Protein AF-A0A353CEG6-F1 (afdb_monomer_lite)

Radius of gyration: 16.93 Å; chains: 1; bounding box: 41×52×32 Å

pLDDT: mean 86.16, std 9.59, range [50.5, 94.5]

Foldseek 3Di:
DDDPDPDDPDDQFDADWDWDDPDPFKIKIWGGHNDDVLVVVCVVPPPCSVVDFDWDWDADPVVRDIDIDGDDNTDMDMGGD

Sequence (81 aa):
KELALPKLPALNRENRAWLQMQSPNKLYFYWSIRNNPFQRLNRALGTESSKYTFVLKLIDLKRDSEQYHAVEPEGNWWFNV

Secondary structure (DSSP, 8-state):
-------PPPPPP-SEEEEEEEETTEEEEEEE-SS-HHHHHHHHHGGGGGG--EEEEEEETTTTEEEEEEE-SEEEEEEE-

Structure (mmCIF, N/CA/C/O backbone):
data_AF-A0A353CEG6-F1
#
_entry.id   AF-A0A353CEG6-F1
#
loop_
_atom_site.group_PDB
_atom_site.id
_atom_site.type_symbol
_atom_site.label_atom_id
_atom_site.label_alt_id
_atom_site.label_comp_id
_atom_site.label_asym_id
_atom_site.label_entity_id
_atom_site.label_seq_id
_atom_site.pdbx_PDB_ins_code
_atom_site.Cartn_x
_atom_site.Cartn_y
_atom_site.Cartn_z
_atom_site.occupancy
_atom_site.B_iso_or_equiv
_atom_site.auth_seq_id
_atom_site.auth_comp_id
_atom_site.auth_asym_id
_atom_site.auth_atom_id
_atom_site.pdbx_PDB_model_num
ATOM 1 N N . LYS A 1 1 ? 22.369 32.927 5.657 1.00 50.84 1 LYS A N 1
ATOM 2 C CA . LYS A 1 1 ? 21.410 32.825 4.530 1.00 50.84 1 LYS A CA 1
ATOM 3 C C . LYS A 1 1 ? 21.187 31.341 4.276 1.00 50.84 1 LYS A C 1
ATOM 5 O O . LYS A 1 1 ? 22.020 30.728 3.626 1.00 50.84 1 LYS A O 1
ATOM 10 N N . GLU A 1 2 ? 20.157 30.752 4.878 1.00 50.50 2 GLU A N 1
ATOM 11 C CA . GLU A 1 2 ? 19.779 29.364 4.592 1.00 50.50 2 GLU A CA 1
ATOM 12 C C . GLU A 1 2 ? 19.188 29.303 3.181 1.00 50.50 2 GLU A C 1
ATOM 14 O O . GLU A 1 2 ? 18.305 30.088 2.832 1.00 50.50 2 GLU A O 1
ATOM 19 N N . LEU A 1 3 ? 19.737 28.427 2.343 1.00 56.28 3 LEU A N 1
ATOM 20 C CA . LEU A 1 3 ? 19.209 28.140 1.015 1.00 56.28 3 LEU A CA 1
ATOM 21 C C . LEU A 1 3 ? 17.879 27.410 1.214 1.00 56.28 3 LEU A C 1
ATOM 23 O O . LEU A 1 3 ? 17.866 26.276 1.688 1.00 56.28 3 LEU A O 1
ATOM 27 N N . ALA A 1 4 ? 16.765 28.072 0.902 1.00 66.88 4 ALA A N 1
ATOM 28 C CA . ALA A 1 4 ? 15.451 27.447 0.946 1.00 66.88 4 ALA A CA 1
ATOM 29 C C . ALA A 1 4 ? 15.455 26.244 -0.007 1.00 66.88 4 ALA A C 1
ATOM 31 O O . ALA A 1 4 ? 15.542 26.410 -1.225 1.00 66.88 4 ALA A O 1
ATOM 32 N N . LEU A 1 5 ? 15.411 25.034 0.555 1.00 69.75 5 LEU A N 1
ATOM 33 C CA . LEU A 1 5 ? 15.301 23.808 -0.224 1.00 69.75 5 LEU A CA 1
ATOM 34 C C . LEU A 1 5 ? 14.049 23.921 -1.108 1.00 69.75 5 LEU A C 1
ATOM 36 O O . LEU A 1 5 ? 12.977 24.243 -0.584 1.00 69.75 5 LEU A O 1
ATOM 40 N N . PRO A 1 6 ? 14.156 23.700 -2.430 1.00 70.69 6 PRO A N 1
ATOM 41 C CA . PRO A 1 6 ? 13.016 23.804 -3.326 1.00 70.69 6 PRO A CA 1
ATOM 42 C C . PRO A 1 6 ? 11.941 22.812 -2.876 1.00 70.69 6 PRO A C 1
ATOM 44 O O . PRO A 1 6 ? 12.108 21.596 -2.963 1.00 70.69 6 PRO A O 1
ATOM 47 N N . LYS A 1 7 ? 10.833 23.338 -2.350 1.00 67.00 7 LYS A N 1
ATOM 48 C CA . LYS A 1 7 ? 9.686 22.530 -1.949 1.00 67.00 7 LYS A CA 1
ATOM 49 C C . LYS A 1 7 ? 8.932 22.143 -3.214 1.00 67.00 7 LYS A C 1
ATOM 51 O O . LYS A 1 7 ? 8.369 23.006 -3.885 1.00 67.00 7 LYS A O 1
ATOM 56 N N . LEU A 1 8 ? 8.938 20.853 -3.543 1.00 69.69 8 LEU A N 1
ATOM 57 C CA . LEU A 1 8 ? 8.107 20.327 -4.622 1.00 69.69 8 LEU A CA 1
ATOM 58 C C . LEU A 1 8 ? 6.632 20.674 -4.349 1.00 69.69 8 LEU A C 1
ATOM 60 O O . LEU A 1 8 ? 6.210 20.655 -3.185 1.00 69.69 8 LEU A O 1
ATOM 64 N N . PRO A 1 9 ? 5.841 21.005 -5.385 1.00 71.38 9 PRO A N 1
ATOM 65 C CA . PRO A 1 9 ? 4.416 21.243 -5.210 1.00 71.38 9 PRO A CA 1
ATOM 66 C C . PRO A 1 9 ? 3.764 19.992 -4.616 1.00 71.38 9 PRO A C 1
ATOM 68 O O . PRO A 1 9 ? 4.086 18.866 -5.001 1.00 71.38 9 PRO A O 1
ATOM 71 N N . ALA A 1 10 ? 2.852 20.187 -3.664 1.00 70.25 10 ALA A N 1
ATOM 72 C CA . ALA A 1 10 ? 2.089 19.082 -3.107 1.00 70.25 10 ALA A CA 1
ATOM 73 C C . ALA A 1 10 ? 1.265 18.438 -4.232 1.00 70.25 10 ALA A C 1
ATOM 75 O O . ALA A 1 10 ? 0.456 19.104 -4.876 1.00 70.25 10 ALA A O 1
ATOM 76 N N . LEU A 1 11 ? 1.498 17.152 -4.491 1.00 69.88 11 LEU A N 1
ATOM 77 C CA . LEU A 1 11 ? 0.712 16.391 -5.455 1.00 69.88 11 LEU A CA 1
ATOM 78 C C . LEU A 1 11 ? -0.730 16.280 -4.953 1.00 69.88 11 LEU A C 1
ATOM 80 O O . LEU A 1 11 ? -0.973 15.914 -3.803 1.00 69.88 11 LEU A O 1
ATOM 84 N N . ASN A 1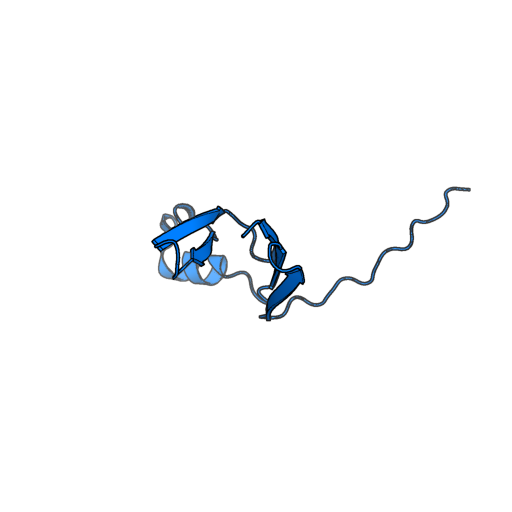 12 ? -1.692 16.561 -5.832 1.00 74.69 12 ASN A N 1
ATOM 85 C CA . ASN A 1 12 ? -3.096 16.337 -5.515 1.00 74.69 12 ASN A CA 1
ATOM 86 C C . ASN A 1 12 ? -3.336 14.840 -5.281 1.00 74.69 12 ASN A C 1
ATOM 88 O O . ASN A 1 12 ? -3.031 14.001 -6.138 1.00 74.69 12 ASN A O 1
ATOM 92 N N . ARG A 1 13 ? -3.924 14.507 -4.129 1.00 79.75 13 ARG A N 1
ATOM 93 C CA . ARG A 1 13 ? -4.360 13.141 -3.827 1.00 79.75 13 ARG A CA 1
ATOM 94 C C . ARG A 1 13 ? -5.492 12.754 -4.771 1.00 79.75 13 ARG A C 1
ATOM 96 O O . ARG A 1 13 ? -6.573 13.344 -4.769 1.00 79.75 13 ARG A O 1
ATOM 103 N N . GLU A 1 14 ? -5.246 11.749 -5.596 1.00 86.88 14 GLU A N 1
ATOM 104 C CA . GLU A 1 14 ? -6.214 11.212 -6.553 1.00 86.88 14 GLU A CA 1
ATOM 105 C C . GLU A 1 14 ? -6.173 9.698 -6.482 1.00 86.88 14 GLU A C 1
ATOM 107 O O . GLU A 1 14 ? -5.136 9.140 -6.143 1.00 86.88 14 GLU A O 1
ATOM 11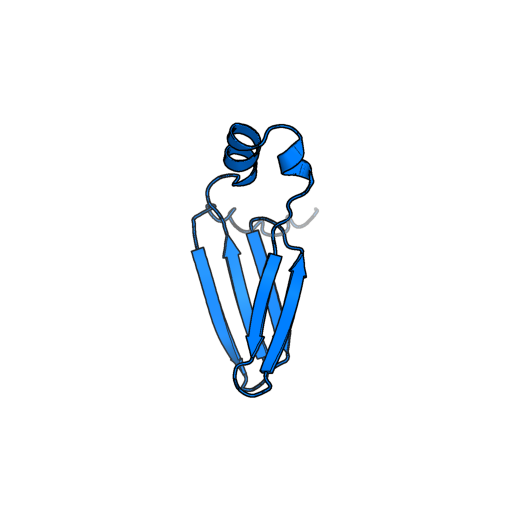2 N N . ASN A 1 15 ? -7.280 9.041 -6.824 1.00 89.00 15 ASN A N 1
ATOM 113 C CA . ASN A 1 15 ? -7.314 7.586 -6.913 1.00 89.00 15 ASN A CA 1
ATOM 114 C C . ASN A 1 15 ? -6.448 7.146 -8.096 1.00 89.00 15 ASN A C 1
ATOM 116 O O . ASN A 1 15 ? -6.870 7.267 -9.247 1.00 89.00 15 ASN A O 1
ATOM 120 N N . ARG A 1 16 ? -5.237 6.668 -7.811 1.00 90.38 16 ARG A N 1
ATOM 121 C CA . ARG A 1 16 ? -4.271 6.229 -8.820 1.00 90.38 16 ARG A CA 1
ATOM 122 C C . ARG A 1 16 ? -3.418 5.089 -8.279 1.00 90.38 16 ARG A C 1
ATOM 124 O O . ARG A 1 16 ? -3.056 5.088 -7.108 1.00 90.38 16 ARG A O 1
ATOM 131 N N . ALA A 1 17 ? -3.072 4.152 -9.148 1.00 92.06 17 ALA A N 1
ATOM 132 C CA . ALA A 1 17 ? -2.135 3.073 -8.864 1.00 92.06 17 ALA A CA 1
ATOM 133 C C . ALA A 1 17 ? -1.443 2.686 -10.168 1.00 92.06 17 ALA A C 1
ATOM 135 O O . ALA A 1 17 ? -2.118 2.305 -11.122 1.00 92.06 17 ALA A O 1
ATOM 136 N N . TRP A 1 18 ? -0.126 2.832 -10.230 1.00 92.56 18 TRP A N 1
ATOM 137 C CA . TRP A 1 18 ? 0.668 2.612 -11.436 1.00 92.56 18 TRP A CA 1
ATOM 138 C C . TRP A 1 18 ? 1.844 1.698 -11.114 1.00 92.56 18 TRP A C 1
ATOM 140 O O . TRP A 1 18 ? 2.556 1.898 -10.130 1.00 92.56 18 TRP A O 1
ATOM 150 N N . LEU A 1 19 ? 2.049 0.714 -11.985 1.00 91.88 19 LEU A N 1
ATOM 151 C CA . LEU A 1 19 ? 3.164 -0.220 -11.942 1.00 91.88 19 LEU A CA 1
ATOM 152 C C . LEU A 1 19 ? 4.047 0.027 -13.165 1.00 91.88 19 LEU A C 1
ATOM 154 O O . LEU A 1 19 ? 3.561 0.029 -14.293 1.00 91.88 19 LEU A O 1
ATOM 158 N N . GLN A 1 20 ? 5.338 0.239 -12.942 1.00 91.00 20 GLN A N 1
ATOM 159 C CA . GLN A 1 20 ? 6.321 0.475 -13.990 1.00 91.00 20 GLN A CA 1
ATOM 160 C C . GLN A 1 20 ? 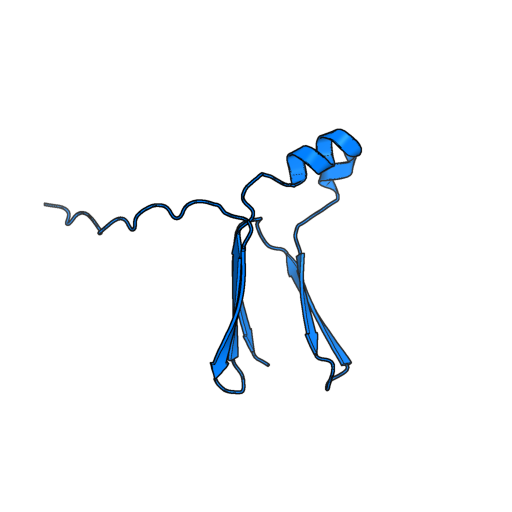7.470 -0.518 -13.866 1.00 91.00 20 GLN A C 1
ATOM 162 O O . GLN A 1 20 ? 8.060 -0.678 -12.798 1.00 91.00 20 GLN A O 1
ATOM 167 N N . MET A 1 21 ? 7.828 -1.147 -14.981 1.00 88.81 21 MET A N 1
ATOM 168 C CA . MET A 1 21 ? 9.045 -1.942 -15.079 1.00 88.81 21 MET A CA 1
ATOM 169 C C . MET A 1 21 ? 10.222 -1.009 -15.351 1.00 88.81 21 MET A C 1
ATOM 171 O O . MET A 1 21 ? 10.249 -0.327 -16.372 1.00 88.81 21 MET A O 1
ATOM 175 N N . GLN A 1 22 ? 11.173 -0.956 -14.424 1.00 86.19 22 GLN A N 1
ATOM 176 C CA . GLN A 1 22 ? 12.357 -0.095 -14.535 1.00 86.19 22 GLN A CA 1
ATOM 177 C C . GLN A 1 22 ? 13.567 -0.882 -15.054 1.00 86.19 22 GLN A C 1
ATOM 179 O O . GLN A 1 22 ? 14.415 -0.343 -15.757 1.00 86.19 22 GLN A O 1
ATOM 184 N N . SER A 1 23 ? 13.628 -2.177 -14.750 1.00 85.38 23 SER A N 1
ATOM 185 C CA . SER A 1 23 ? 14.554 -3.145 -15.341 1.00 85.38 23 SER A CA 1
ATOM 186 C C . SER A 1 23 ? 13.926 -4.547 -15.269 1.00 85.38 23 SER A C 1
ATOM 188 O O . SER A 1 23 ? 12.895 -4.696 -14.606 1.00 85.38 23 SER A O 1
ATOM 190 N N . PRO A 1 24 ? 14.509 -5.584 -15.907 1.00 84.19 24 PRO A N 1
ATOM 191 C CA . PRO A 1 24 ? 13.929 -6.932 -15.911 1.00 84.19 24 PRO A CA 1
ATOM 192 C C . PRO A 1 24 ? 13.613 -7.497 -14.518 1.00 84.19 24 PRO A C 1
ATOM 194 O O . PRO A 1 24 ? 12.676 -8.275 -14.385 1.00 84.19 24 PRO A O 1
ATOM 197 N N . ASN A 1 25 ? 14.353 -7.055 -13.492 1.00 86.50 25 ASN A N 1
ATOM 198 C CA . ASN A 1 25 ? 14.255 -7.567 -12.122 1.00 86.50 25 ASN A CA 1
ATOM 199 C C . ASN A 1 25 ? 13.777 -6.502 -11.117 1.00 86.50 25 ASN A C 1
ATOM 201 O O . ASN A 1 25 ? 13.936 -6.665 -9.905 1.00 86.50 25 ASN A O 1
ATOM 205 N N . LYS A 1 26 ? 13.272 -5.355 -11.596 1.00 88.94 26 LYS A N 1
ATOM 206 C CA . LYS A 1 26 ? 12.900 -4.234 -10.726 1.00 88.94 26 LYS A CA 1
ATOM 207 C C . LYS A 1 26 ? 11.603 -3.577 -11.173 1.00 88.94 26 LYS A C 1
ATOM 209 O O . LYS A 1 26 ? 11.541 -2.927 -12.223 1.00 88.94 26 LYS A O 1
ATOM 214 N N . LEU A 1 27 ? 10.583 -3.699 -10.329 1.00 91.19 27 LEU A N 1
ATOM 215 C CA . LEU A 1 27 ? 9.290 -3.052 -10.517 1.00 91.19 27 LEU A CA 1
ATOM 216 C C . LEU A 1 27 ? 9.139 -1.893 -9.538 1.00 91.19 27 LEU A C 1
ATOM 218 O O . LEU A 1 27 ? 9.399 -2.030 -8.343 1.00 91.19 27 LEU A O 1
ATOM 222 N N . TYR A 1 28 ? 8.683 -0.761 -10.056 1.00 92.50 28 TYR A N 1
ATOM 223 C CA . TYR A 1 28 ? 8.270 0.388 -9.272 1.00 92.50 28 TYR A CA 1
ATOM 224 C C . TYR A 1 28 ? 6.752 0.454 -9.236 1.00 92.50 28 TYR A C 1
ATOM 226 O O . TYR A 1 28 ? 6.108 0.538 -10.281 1.00 92.50 28 TYR A O 1
ATOM 234 N N . PHE A 1 29 ? 6.181 0.445 -8.042 1.00 93.44 29 PHE A N 1
ATOM 235 C CA . PHE A 1 29 ? 4.758 0.651 -7.843 1.00 93.44 29 PHE A CA 1
ATOM 236 C C . PHE A 1 29 ? 4.536 1.942 -7.070 1.00 93.44 29 PHE A C 1
ATOM 238 O O . PHE A 1 29 ? 5.194 2.180 -6.063 1.00 93.44 29 PHE A O 1
ATOM 245 N N . TYR A 1 30 ? 3.597 2.769 -7.511 1.00 93.69 30 TYR A N 1
ATOM 246 C CA . TYR A 1 30 ? 3.155 3.920 -6.735 1.00 93.69 30 TYR A CA 1
ATOM 247 C C . TYR A 1 30 ? 1.639 4.025 -6.740 1.00 93.69 30 TYR A C 1
ATOM 249 O O . TYR A 1 30 ? 0.975 3.671 -7.718 1.00 93.69 30 TYR A O 1
ATOM 257 N N . TRP A 1 31 ? 1.090 4.534 -5.644 1.00 93.12 31 TRP A N 1
ATOM 258 C CA . TRP A 1 31 ? -0.346 4.683 -5.473 1.00 93.12 31 TRP A CA 1
ATOM 259 C C . TRP A 1 31 ? -0.686 5.916 -4.642 1.00 93.12 31 TRP A C 1
ATOM 261 O O . TRP A 1 31 ? 0.125 6.451 -3.886 1.00 93.12 31 TRP A O 1
ATOM 271 N N . SER A 1 32 ? -1.922 6.367 -4.794 1.00 92.06 32 SER A N 1
ATOM 272 C CA . SER A 1 32 ? -2.555 7.345 -3.921 1.00 92.06 32 SER A CA 1
ATOM 273 C C . SER A 1 32 ? -4.058 7.090 -3.921 1.00 92.06 32 SER A C 1
ATOM 275 O O . SER A 1 32 ? -4.637 6.642 -4.917 1.00 92.06 32 SER A O 1
ATOM 277 N N . ILE A 1 33 ? -4.692 7.356 -2.785 1.00 90.19 33 ILE A N 1
ATOM 278 C CA . ILE A 1 33 ? -6.139 7.301 -2.618 1.00 90.19 33 ILE A CA 1
ATOM 279 C C . ILE A 1 33 ? -6.610 8.715 -2.280 1.00 90.19 33 ILE A C 1
ATOM 281 O O . ILE A 1 33 ? -6.103 9.356 -1.360 1.00 90.19 33 ILE A O 1
ATOM 285 N N . ARG A 1 34 ? -7.606 9.214 -3.020 1.00 88.75 34 ARG A N 1
ATOM 286 C CA . ARG A 1 34 ? -8.113 10.589 -2.878 1.00 88.75 34 ARG A CA 1
ATOM 287 C C . ARG A 1 34 ? -8.690 10.865 -1.490 1.00 88.75 34 ARG A C 1
ATOM 289 O O . ARG A 1 34 ? -8.453 11.921 -0.918 1.00 88.75 34 ARG A O 1
ATOM 296 N N . ASN A 1 35 ? -9.495 9.936 -0.984 1.00 85.94 35 ASN A N 1
ATOM 297 C CA . ASN A 1 35 ? -10.236 10.085 0.266 1.00 85.94 35 ASN A CA 1
ATOM 298 C C . ASN A 1 35 ? -9.729 9.081 1.288 1.00 85.94 35 ASN A C 1
ATOM 300 O O . ASN A 1 35 ? -9.393 7.970 0.898 1.00 85.94 35 ASN A O 1
ATOM 304 N N . ASN A 1 36 ? -9.768 9.419 2.580 1.00 82.50 36 ASN A N 1
ATOM 305 C CA . ASN A 1 36 ? -9.415 8.469 3.632 1.00 82.50 36 ASN A CA 1
ATOM 306 C C . ASN A 1 36 ? -10.397 7.273 3.613 1.00 82.50 36 ASN A C 1
ATOM 308 O O . ASN A 1 36 ? -11.564 7.427 3.989 1.00 82.50 36 ASN A O 1
ATOM 312 N N . PRO A 1 37 ? -9.953 6.080 3.193 1.00 80.38 37 PRO A N 1
ATOM 313 C CA . PRO A 1 37 ? -10.830 4.919 3.072 1.00 80.38 37 PRO A CA 1
ATOM 314 C C . PRO A 1 37 ? -11.262 4.369 4.441 1.00 80.38 37 PRO A C 1
ATOM 316 O O . PRO A 1 37 ? -12.374 3.849 4.563 1.00 80.38 37 PRO A O 1
ATOM 319 N N . PHE A 1 38 ? -10.467 4.577 5.497 1.00 85.94 38 PHE A N 1
ATOM 320 C CA . PHE A 1 38 ? -10.836 4.189 6.859 1.00 85.94 38 PHE A CA 1
ATOM 321 C C . PHE A 1 38 ? -12.015 4.987 7.401 1.00 85.94 38 PHE A C 1
ATOM 323 O O . PHE A 1 38 ? -12.723 4.487 8.264 1.00 85.94 38 PHE A O 1
ATOM 330 N N . GLN A 1 39 ? -12.297 6.186 6.883 1.00 86.31 39 GLN A N 1
ATOM 331 C CA . GLN A 1 39 ? -13.517 6.898 7.276 1.00 86.31 39 GLN A CA 1
ATOM 332 C C . GLN A 1 39 ? -14.773 6.144 6.839 1.00 86.31 39 GLN A C 1
ATOM 334 O O . GLN A 1 39 ? -15.741 6.075 7.592 1.00 86.31 39 GLN A O 1
ATOM 339 N N . ARG A 1 40 ? -14.769 5.557 5.635 1.00 86.00 40 ARG A N 1
ATOM 340 C CA . ARG A 1 40 ? -15.882 4.712 5.177 1.00 86.00 40 ARG A CA 1
ATOM 341 C C . ARG A 1 40 ? -15.935 3.413 5.969 1.00 86.00 40 ARG A C 1
ATOM 343 O O . ARG A 1 40 ? -17.017 3.001 6.370 1.00 86.00 40 ARG A O 1
ATOM 350 N N . LEU A 1 41 ? -14.771 2.818 6.225 1.00 86.94 41 LEU A N 1
ATOM 351 C CA . LEU A 1 41 ? -14.664 1.582 6.990 1.00 86.94 41 LEU A CA 1
ATOM 352 C C . LEU A 1 41 ? -15.182 1.754 8.426 1.00 86.94 41 LEU A C 1
ATOM 354 O O . LEU A 1 41 ? -15.987 0.955 8.880 1.00 86.94 41 LEU A O 1
ATOM 358 N N . ASN A 1 42 ? -14.795 2.834 9.106 1.00 90.69 42 ASN A N 1
ATOM 359 C CA . ASN A 1 42 ? -15.251 3.174 10.454 1.00 90.69 42 ASN A CA 1
ATOM 360 C C . ASN A 1 42 ? -16.764 3.445 10.488 1.00 90.69 42 ASN A C 1
ATOM 362 O O . ASN A 1 42 ? -17.458 2.965 11.372 1.00 90.69 42 ASN A O 1
ATOM 366 N N . ARG A 1 43 ? -17.330 4.117 9.475 1.00 90.69 43 ARG A N 1
ATOM 367 C CA . ARG A 1 43 ? -18.796 4.275 9.386 1.00 90.69 43 ARG A CA 1
ATOM 368 C C . ARG A 1 43 ? -19.544 2.943 9.288 1.00 90.69 43 ARG A C 1
ATOM 370 O O . ARG A 1 43 ? -20.662 2.861 9.776 1.00 90.69 43 ARG A O 1
ATOM 377 N N . ALA A 1 44 ? -18.958 1.940 8.638 1.00 91.06 44 ALA A N 1
ATOM 378 C CA . ALA A 1 44 ? -19.587 0.635 8.454 1.00 91.06 44 ALA A CA 1
ATOM 379 C C . ALA A 1 44 ? -19.330 -0.331 9.623 1.00 91.06 44 ALA A C 1
ATOM 381 O O . ALA A 1 44 ? -20.213 -1.105 9.976 1.00 91.06 44 ALA A O 1
ATOM 382 N N . LEU A 1 45 ? -18.127 -0.302 10.203 1.00 91.88 45 LEU A N 1
ATOM 383 C CA . LEU A 1 45 ? -17.637 -1.305 11.157 1.00 91.88 45 LEU A CA 1
ATOM 384 C C . LEU A 1 45 ? -17.402 -0.754 12.575 1.00 91.88 45 LEU A C 1
ATOM 386 O O . LEU A 1 45 ? -17.098 -1.517 13.488 1.00 91.88 45 LEU A O 1
ATOM 390 N N . GLY A 1 46 ? -17.513 0.559 12.785 1.00 91.12 46 GLY A N 1
ATOM 391 C CA . GLY A 1 46 ? -17.229 1.201 14.067 1.00 91.12 46 GLY A CA 1
ATOM 392 C C . GLY A 1 46 ? -15.811 0.907 14.561 1.00 91.12 46 GLY A C 1
ATOM 393 O O . GLY A 1 46 ? -14.841 0.976 13.808 1.00 91.12 46 GLY A O 1
ATOM 394 N N . THR A 1 47 ? -15.691 0.520 15.833 1.00 89.50 47 THR A N 1
ATOM 395 C CA . THR A 1 47 ? -14.411 0.211 16.496 1.00 89.50 47 THR A CA 1
ATOM 396 C C . THR A 1 47 ? -13.629 -0.920 15.829 1.00 89.50 47 THR A C 1
ATOM 398 O O . THR A 1 47 ? -12.399 -0.947 15.909 1.00 89.50 47 THR A O 1
ATOM 401 N N . GLU A 1 48 ? -14.310 -1.820 15.119 1.00 90.75 48 GLU A N 1
ATOM 402 C CA . GLU A 1 48 ? -13.688 -2.943 14.414 1.00 90.75 48 GLU A CA 1
ATOM 403 C C . GLU A 1 48 ? -12.837 -2.488 13.220 1.00 90.75 48 GLU A C 1
ATOM 405 O O . GLU A 1 48 ? -11.955 -3.227 12.785 1.00 90.75 48 GLU A O 1
ATOM 410 N N . SER A 1 49 ? -13.011 -1.254 12.724 1.00 88.06 49 SER A N 1
ATOM 411 C CA . SER A 1 49 ? -12.184 -0.717 11.635 1.00 88.06 49 SER A CA 1
ATOM 412 C C . SER A 1 49 ? -10.699 -0.626 11.995 1.00 88.06 49 SER A C 1
ATOM 414 O O . SER A 1 49 ? -9.858 -0.629 11.103 1.00 88.06 49 SER A O 1
ATOM 416 N N . SER A 1 50 ? -10.375 -0.547 13.290 1.00 86.69 50 SER A N 1
ATOM 417 C CA . SER A 1 50 ? -8.999 -0.513 13.805 1.00 86.69 50 SER A CA 1
ATOM 418 C C . SER A 1 50 ? -8.220 -1.812 13.567 1.00 86.69 50 SER A C 1
ATOM 420 O O . SER A 1 50 ? -6.994 -1.806 13.610 1.00 86.69 50 SER A O 1
ATOM 422 N N . LYS A 1 51 ? -8.919 -2.917 13.279 1.00 91.38 51 LYS A N 1
ATOM 423 C CA . LYS A 1 51 ? -8.318 -4.227 12.987 1.00 91.38 51 LYS A CA 1
ATOM 424 C C . LYS A 1 51 ? -7.869 -4.368 11.530 1.00 91.38 51 LYS A C 1
ATOM 426 O O . LYS A 1 51 ? -7.302 -5.393 11.164 1.00 91.38 51 LYS A O 1
ATOM 431 N N . TYR A 1 52 ? -8.134 -3.364 10.697 1.00 89.88 52 TYR A N 1
ATOM 432 C CA . TYR A 1 52 ? -7.810 -3.378 9.278 1.00 89.88 52 TYR A CA 1
ATOM 433 C C . TYR A 1 52 ? -6.617 -2.472 8.993 1.00 89.88 52 TYR A C 1
ATOM 435 O O . TYR A 1 52 ? -6.485 -1.392 9.563 1.00 89.88 52 TYR A O 1
ATOM 443 N N . THR A 1 53 ? -5.779 -2.897 8.055 1.00 91.38 53 THR A N 1
ATOM 444 C CA . THR A 1 53 ? -4.659 -2.107 7.542 1.00 91.38 53 THR A CA 1
ATOM 445 C C . THR A 1 53 ? -4.664 -2.116 6.017 1.00 91.38 53 THR A C 1
ATOM 447 O O . THR A 1 53 ? -5.251 -3.009 5.399 1.00 91.38 53 THR A O 1
ATOM 450 N N . PHE A 1 54 ? -4.023 -1.122 5.402 1.00 89.88 54 PHE A N 1
ATOM 451 C CA . PHE A 1 54 ? -3.763 -1.155 3.968 1.00 89.88 54 PHE A CA 1
ATOM 452 C C . PHE A 1 54 ? -2.599 -2.084 3.687 1.00 89.88 54 PHE A C 1
ATOM 454 O O . PHE A 1 54 ? -1.556 -2.015 4.336 1.00 89.88 54 PHE A O 1
ATOM 461 N N . VAL A 1 55 ? -2.788 -2.949 2.697 1.00 92.88 55 VAL A N 1
ATOM 462 C CA . VAL A 1 55 ? -1.757 -3.883 2.268 1.00 92.88 55 VAL A CA 1
ATOM 463 C C . VAL A 1 55 ? -1.569 -3.776 0.769 1.00 92.88 55 VAL A C 1
ATOM 465 O O . VAL A 1 55 ? -2.528 -3.808 -0.002 1.00 92.88 55 VAL A O 1
ATOM 468 N N . LEU A 1 56 ? -0.311 -3.677 0.368 1.00 92.56 56 LEU A N 1
ATOM 469 C CA . LEU A 1 56 ? 0.125 -3.901 -0.992 1.00 92.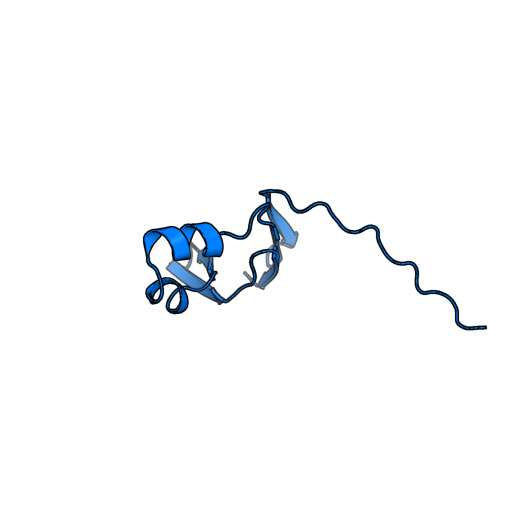56 56 LEU A CA 1
ATOM 470 C C . LEU A 1 56 ? 0.466 -5.386 -1.155 1.00 92.56 56 LEU A C 1
ATOM 472 O O . LEU A 1 56 ? 1.294 -5.912 -0.412 1.00 92.56 56 LEU A O 1
ATOM 476 N N . LYS A 1 57 ? -0.174 -6.049 -2.123 1.00 93.06 57 LYS A N 1
ATOM 477 C CA . LYS A 1 57 ? 0.056 -7.459 -2.453 1.00 93.06 57 LYS A CA 1
ATOM 478 C C . LYS A 1 57 ? 0.691 -7.583 -3.838 1.00 93.06 57 LYS A C 1
ATOM 480 O O . LYS A 1 57 ? 0.126 -7.077 -4.807 1.00 93.06 57 LYS A O 1
ATOM 485 N N . LEU A 1 58 ? 1.817 -8.285 -3.936 1.00 90.75 58 LEU A N 1
ATOM 486 C CA . LEU A 1 58 ? 2.394 -8.730 -5.208 1.00 90.75 58 LEU A CA 1
ATOM 487 C C . LEU A 1 58 ? 2.182 -10.238 -5.356 1.00 90.75 58 LEU A C 1
ATOM 489 O O . LEU A 1 58 ? 2.494 -10.989 -4.437 1.00 90.75 58 LEU A O 1
ATOM 493 N N . ILE A 1 59 ? 1.671 -10.660 -6.513 1.00 91.94 59 ILE A N 1
ATOM 494 C CA . ILE A 1 59 ? 1.476 -12.070 -6.871 1.00 91.94 59 ILE A CA 1
ATOM 495 C C . ILE A 1 59 ? 2.389 -12.384 -8.054 1.00 91.94 59 ILE A C 1
ATOM 497 O O . ILE A 1 59 ? 2.216 -11.820 -9.136 1.00 91.94 59 ILE A O 1
ATOM 501 N N . ASP A 1 60 ? 3.346 -13.286 -7.853 1.00 88.75 60 ASP A N 1
ATOM 502 C CA . ASP A 1 60 ? 4.156 -13.859 -8.925 1.00 88.75 60 ASP A CA 1
ATOM 503 C C . ASP A 1 60 ? 3.511 -15.164 -9.401 1.00 88.75 60 ASP A C 1
ATOM 505 O O . ASP A 1 60 ? 3.632 -16.208 -8.763 1.00 88.75 60 ASP A O 1
ATOM 509 N N . LEU A 1 61 ? 2.846 -15.098 -10.554 1.00 90.25 61 LEU A N 1
ATOM 510 C CA . LEU A 1 61 ? 2.149 -16.237 -11.156 1.00 90.25 61 LEU A CA 1
ATOM 511 C C . LEU A 1 61 ? 3.094 -17.339 -11.659 1.00 90.25 61 LEU A C 1
ATOM 513 O O . LEU A 1 61 ? 2.655 -18.466 -11.857 1.00 90.25 61 LEU A O 1
ATOM 517 N N . LYS A 1 62 ? 4.372 -17.028 -11.920 1.00 89.69 62 LYS A N 1
ATOM 518 C CA . LYS A 1 62 ? 5.342 -18.011 -12.430 1.00 89.69 62 LYS A CA 1
ATOM 519 C C . LYS A 1 62 ? 5.990 -18.797 -11.305 1.00 89.69 62 LYS A C 1
ATOM 521 O O . LYS A 1 62 ? 6.265 -19.980 -11.470 1.00 89.69 62 LYS A O 1
ATOM 526 N N . ARG A 1 63 ? 6.285 -18.116 -10.199 1.00 88.38 63 ARG A N 1
ATOM 527 C CA . ARG A 1 63 ? 6.939 -18.709 -9.025 1.00 88.38 63 ARG A CA 1
ATOM 528 C C . ARG A 1 63 ? 5.951 -19.150 -7.947 1.00 88.38 63 ARG A C 1
ATOM 530 O O . ARG A 1 63 ? 6.402 -19.623 -6.912 1.00 88.38 63 ARG A O 1
ATOM 537 N N . ASP A 1 64 ? 4.653 -18.965 -8.191 1.00 91.50 64 ASP A N 1
ATOM 538 C CA . ASP A 1 64 ? 3.561 -19.220 -7.245 1.00 91.50 64 ASP A CA 1
ATOM 539 C C . ASP A 1 64 ? 3.857 -18.628 -5.858 1.00 91.50 64 ASP A C 1
ATOM 541 O O . ASP A 1 64 ? 3.840 -19.304 -4.831 1.00 91.50 64 ASP A O 1
ATOM 545 N N . SER A 1 65 ? 4.242 -17.348 -5.841 1.00 91.44 65 SER A N 1
ATOM 546 C CA . SER A 1 65 ? 4.641 -16.662 -4.610 1.00 91.44 65 SER A CA 1
ATOM 547 C C . SER A 1 65 ? 3.882 -15.362 -4.409 1.00 91.44 65 SER A C 1
ATOM 549 O O . SER A 1 65 ? 3.521 -14.663 -5.359 1.00 91.44 65 SER A O 1
ATOM 551 N N . GLU A 1 66 ? 3.655 -15.030 -3.141 1.00 94.31 66 GLU A N 1
ATOM 552 C CA . GLU A 1 66 ? 2.930 -13.837 -2.731 1.00 94.31 66 GLU A CA 1
ATOM 553 C C . GLU A 1 66 ? 3.759 -13.021 -1.741 1.00 94.31 66 GLU A C 1
ATOM 555 O O . GLU A 1 66 ? 4.384 -13.565 -0.830 1.00 94.31 66 GLU A O 1
ATOM 560 N N . GLN A 1 67 ? 3.736 -11.701 -1.898 1.00 92.50 67 GLN A N 1
ATOM 561 C CA . GLN A 1 67 ? 4.361 -10.761 -0.970 1.00 92.50 67 GLN A CA 1
ATOM 562 C C . GLN A 1 67 ? 3.317 -9.767 -0.479 1.00 92.50 67 GLN A C 1
ATOM 564 O O . GLN A 1 67 ? 2.540 -9.241 -1.276 1.00 92.50 67 GLN A O 1
ATOM 569 N N . TYR A 1 68 ? 3.315 -9.505 0.827 1.00 94.50 68 TYR A N 1
ATOM 570 C CA . TYR A 1 68 ? 2.394 -8.588 1.490 1.00 94.50 68 TYR A CA 1
ATOM 571 C C . TYR A 1 68 ? 3.188 -7.508 2.220 1.00 94.50 68 TYR A C 1
ATOM 573 O O . TYR A 1 68 ? 4.084 -7.812 3.008 1.00 94.50 68 TYR A O 1
ATOM 581 N N . HIS A 1 69 ? 2.830 -6.248 1.995 1.00 92.81 69 HIS A N 1
ATOM 582 C CA . HIS A 1 69 ? 3.456 -5.104 2.651 1.00 92.81 69 HIS A CA 1
ATOM 583 C C . HIS A 1 69 ? 2.383 -4.207 3.251 1.00 92.81 69 HIS A C 1
ATOM 585 O O . HIS A 1 69 ? 1.514 -3.723 2.529 1.00 92.81 69 HIS A O 1
ATOM 591 N N . ALA A 1 70 ? 2.435 -3.987 4.566 1.00 92.44 70 ALA A N 1
ATOM 592 C CA . ALA A 1 70 ? 1.606 -2.973 5.205 1.00 92.44 70 ALA A CA 1
ATOM 593 C C . ALA A 1 70 ? 2.039 -1.592 4.700 1.00 92.44 70 ALA A C 1
ATOM 595 O O . ALA A 1 70 ? 3.233 -1.286 4.672 1.00 92.44 70 ALA A O 1
ATOM 596 N N . VAL A 1 71 ? 1.078 -0.784 4.266 1.00 92.19 71 VAL A N 1
ATOM 597 C CA . VAL A 1 71 ? 1.346 0.491 3.603 1.00 92.19 71 VAL A CA 1
ATOM 598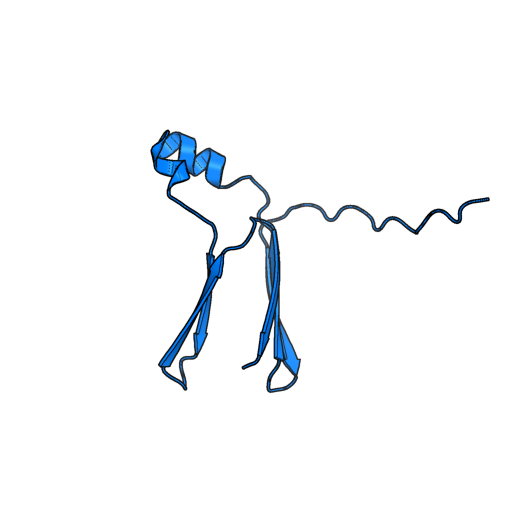 C C . VAL A 1 71 ? 0.362 1.567 4.036 1.00 92.19 71 VAL A C 1
ATOM 600 O O . VAL A 1 71 ? -0.718 1.282 4.541 1.00 92.19 71 VAL A O 1
ATOM 603 N N . GLU A 1 72 ? 0.728 2.817 3.786 1.00 90.38 72 GLU A N 1
ATOM 604 C CA . GLU A 1 72 ? -0.166 3.959 3.946 1.00 90.38 72 GLU A CA 1
ATOM 605 C C . GLU A 1 72 ? -1.093 4.133 2.722 1.00 90.38 72 GLU A C 1
ATOM 607 O O . GLU A 1 72 ? -0.845 3.563 1.652 1.00 90.38 72 GLU A O 1
ATOM 612 N N . PRO A 1 73 ? -2.163 4.948 2.818 1.00 89.25 73 PRO A N 1
ATOM 613 C CA . PRO A 1 73 ? -3.077 5.221 1.700 1.00 89.25 73 PRO A CA 1
ATOM 614 C C . PRO A 1 73 ? -2.431 5.869 0.463 1.00 89.25 73 PRO A C 1
ATOM 616 O O . PRO A 1 73 ? -3.048 5.931 -0.601 1.00 89.25 73 PRO A O 1
ATOM 619 N N . GLU A 1 74 ? -1.206 6.369 0.586 1.00 90.56 74 GLU A N 1
ATOM 620 C CA . GLU A 1 74 ? -0.383 6.836 -0.523 1.00 90.56 74 GLU A CA 1
ATOM 621 C C . GLU A 1 74 ? 1.069 6.432 -0.301 1.00 90.56 74 GLU A C 1
ATOM 623 O O . GLU A 1 74 ? 1.528 6.325 0.837 1.00 90.56 74 GLU A O 1
ATOM 628 N N . GLY A 1 75 ? 1.796 6.223 -1.390 1.00 91.62 75 GLY A N 1
ATOM 629 C CA . GLY A 1 75 ? 3.192 5.850 -1.294 1.00 91.62 75 GLY A CA 1
ATOM 630 C C . GLY A 1 75 ? 3.747 5.281 -2.581 1.00 91.62 75 GLY A C 1
ATOM 631 O O . GLY A 1 75 ? 3.147 5.350 -3.658 1.00 91.62 75 GLY A O 1
ATOM 632 N N . ASN A 1 76 ? 4.941 4.729 -2.441 1.00 93.31 76 ASN A N 1
ATOM 633 C CA . ASN A 1 76 ? 5.598 3.965 -3.475 1.00 93.31 76 ASN A CA 1
ATOM 634 C C . ASN A 1 76 ? 6.336 2.773 -2.865 1.00 93.31 76 ASN A C 1
ATOM 636 O O . ASN A 1 76 ? 6.636 2.753 -1.672 1.00 93.31 76 ASN A O 1
ATOM 640 N N . TRP A 1 77 ? 6.577 1.764 -3.691 1.00 93.56 77 TRP A N 1
ATOM 641 C CA . TRP A 1 77 ? 7.238 0.532 -3.307 1.00 93.56 77 TRP A CA 1
ATOM 642 C C . TRP A 1 77 ? 8.077 -0.003 -4.461 1.00 93.56 77 TRP A C 1
ATOM 644 O O . TRP A 1 77 ? 7.684 0.071 -5.628 1.00 93.56 77 TRP A O 1
ATOM 654 N N . TRP A 1 78 ? 9.231 -0.567 -4.122 1.00 91.62 78 TRP A N 1
ATOM 655 C CA . TRP A 1 78 ? 10.103 -1.247 -5.067 1.00 91.62 78 TRP A CA 1
ATOM 656 C C . TRP A 1 78 ? 10.029 -2.747 -4.836 1.00 91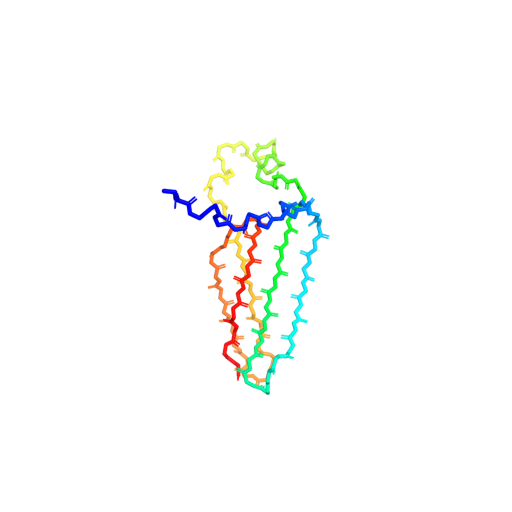.62 78 TRP A C 1
ATOM 658 O O . TRP A 1 78 ? 10.316 -3.217 -3.737 1.00 91.62 78 TRP A O 1
ATOM 668 N N . PHE A 1 79 ? 9.701 -3.496 -5.882 1.00 89.38 79 PHE A N 1
ATOM 669 C CA . PHE A 1 79 ? 9.798 -4.948 -5.861 1.00 89.38 79 PHE A CA 1
ATOM 670 C C . PHE A 1 79 ? 11.047 -5.394 -6.608 1.00 89.38 79 PHE A C 1
ATOM 672 O O . PHE A 1 79 ? 11.275 -4.986 -7.751 1.00 89.38 79 PHE A O 1
ATOM 679 N N . ASN A 1 80 ? 11.826 -6.252 -5.955 1.00 86.94 80 ASN A N 1
ATOM 680 C CA . ASN A 1 80 ? 12.882 -7.018 -6.600 1.00 86.94 80 ASN A CA 1
ATOM 681 C C . ASN A 1 80 ? 12.256 -8.354 -7.020 1.00 86.94 80 ASN A C 1
ATOM 683 O O . ASN A 1 80 ? 11.826 -9.117 -6.153 1.00 86.94 80 ASN A O 1
ATOM 687 N N . VAL A 1 81 ? 12.137 -8.580 -8.329 1.00 79.06 81 VAL A N 1
ATOM 688 C CA . VAL A 1 81 ? 11.432 -9.726 -8.943 1.00 79.06 81 VAL A CA 1
ATOM 689 C C . VAL A 1 81 ? 12.340 -10.549 -9.842 1.00 79.06 81 VAL A C 1
ATOM 691 O O . VAL A 1 81 ? 13.360 -10.007 -10.310 1.00 79.06 81 VAL A O 1
#